Protein AF-A0A0D7CLE5-F1 (afdb_monomer)

pLDDT: mean 70.34, std 25.85, range [25.39, 96.56]

Organism: NCBI:txid1240678

InterPro domains:
  IPR001242 Condensation domain [PF00668] (48-134)
  IPR023213 Chloramphenicol acetyltransferase-like domain superfamily [G3DSA:3.30.559.10] (41-138)

Structure (mmCIF, N/CA/C/O backbone):
data_AF-A0A0D7CLE5-F1
#
_entry.id   AF-A0A0D7CLE5-F1
#
loop_
_atom_site.group_PDB
_atom_site.id
_atom_site.type_symbol
_atom_site.label_atom_id
_atom_site.label_alt_id
_atom_site.label_comp_id
_atom_site.label_asym_id
_atom_site.label_entity_id
_atom_site.label_seq_id
_atom_site.pdbx_PDB_ins_code
_atom_site.Cartn_x
_atom_site.Cartn_y
_atom_site.Cartn_z
_atom_site.occupancy
_atom_site.B_iso_or_equiv
_atom_site.auth_seq_id
_atom_site.auth_comp_id
_atom_site.auth_asym_id
_atom_site.auth_atom_id
_atom_site.pdbx_PDB_model_num
ATOM 1 N N . MET A 1 1 ? -15.941 -3.799 12.318 1.00 37.62 1 MET A N 1
ATOM 2 C CA . MET A 1 1 ? -15.536 -2.543 11.638 1.00 37.62 1 MET A CA 1
ATOM 3 C C . MET A 1 1 ? -14.718 -2.962 10.438 1.00 37.62 1 MET A C 1
ATOM 5 O O . MET A 1 1 ? -13.736 -3.659 10.641 1.00 37.62 1 MET A O 1
ATOM 9 N N . VAL A 1 2 ? -15.151 -2.635 9.222 1.00 31.66 2 VAL A N 1
ATOM 10 C CA . VAL A 1 2 ? -14.430 -3.040 8.009 1.00 31.66 2 VAL A CA 1
ATOM 11 C C . VAL A 1 2 ? -13.276 -2.063 7.803 1.00 31.66 2 VAL A C 1
ATOM 13 O O . VAL A 1 2 ? -13.507 -0.894 7.509 1.00 31.66 2 VAL A O 1
ATOM 16 N N . LEU A 1 3 ? -12.042 -2.517 8.014 1.00 31.67 3 LEU A N 1
ATOM 17 C CA . LEU A 1 3 ? -10.847 -1.783 7.602 1.00 31.67 3 LEU A CA 1
ATOM 18 C C . LEU A 1 3 ? -10.488 -2.251 6.193 1.00 31.67 3 LEU A C 1
ATOM 20 O O . LEU A 1 3 ? -9.951 -3.343 6.028 1.00 31.67 3 LEU A O 1
ATOM 24 N N . ALA A 1 4 ? -10.813 -1.438 5.191 1.00 25.77 4 ALA A N 1
ATOM 25 C CA . ALA A 1 4 ? -10.246 -1.577 3.858 1.00 25.77 4 ALA A CA 1
ATOM 26 C C . ALA A 1 4 ? -8.923 -0.802 3.842 1.00 25.77 4 ALA A C 1
ATOM 28 O O . ALA A 1 4 ? -8.914 0.425 3.941 1.00 25.77 4 ALA A O 1
ATOM 29 N N . ALA A 1 5 ? -7.800 -1.514 3.787 1.00 32.41 5 ALA A N 1
ATOM 30 C CA . ALA A 1 5 ? -6.510 -0.890 3.536 1.00 32.41 5 ALA A CA 1
ATOM 31 C C . A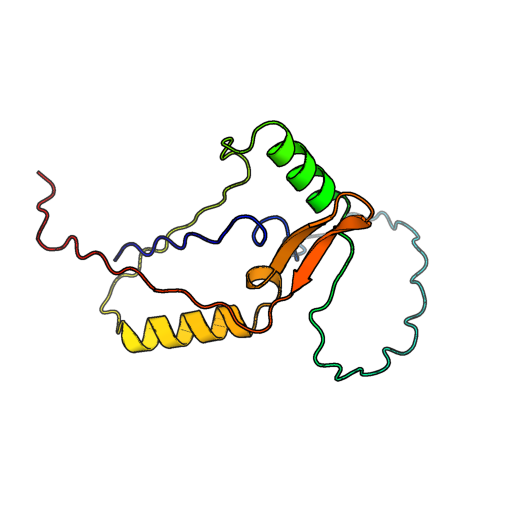LA A 1 5 ? -6.285 -0.860 2.021 1.00 32.41 5 ALA A C 1
ATOM 33 O O . ALA A 1 5 ? -5.922 -1.869 1.419 1.00 32.41 5 ALA A O 1
ATOM 34 N N . GLU A 1 6 ? -6.507 0.298 1.401 1.00 30.86 6 GLU A N 1
ATOM 35 C CA . GLU A 1 6 ? -6.024 0.558 0.045 1.00 30.86 6 GLU A CA 1
ATOM 36 C C . GLU A 1 6 ? -4.509 0.778 0.119 1.00 30.86 6 GLU A C 1
ATOM 38 O O . GLU A 1 6 ? -4.016 1.852 0.466 1.00 30.86 6 GLU A O 1
ATOM 43 N N . VAL A 1 7 ? -3.748 -0.283 -0.136 1.00 37.75 7 VAL A N 1
ATOM 44 C CA . VAL A 1 7 ? -2.291 -0.206 -0.241 1.00 37.75 7 VAL A CA 1
ATOM 45 C C . VAL A 1 7 ? -1.958 0.184 -1.678 1.00 37.75 7 VAL A C 1
ATOM 47 O O . VAL A 1 7 ? -2.236 -0.560 -2.615 1.00 37.75 7 VAL A O 1
ATOM 50 N N . ASN A 1 8 ? -1.395 1.380 -1.842 1.00 36.78 8 ASN A N 1
ATOM 51 C CA . ASN A 1 8 ? -1.148 1.979 -3.150 1.00 36.78 8 ASN A CA 1
ATOM 52 C C . ASN A 1 8 ? -0.113 1.187 -3.989 1.00 36.78 8 ASN A C 1
ATOM 54 O O . ASN A 1 8 ? 0.807 0.557 -3.457 1.00 36.78 8 ASN A O 1
ATOM 58 N N . GLU A 1 9 ? -0.283 1.255 -5.311 1.00 40.38 9 GLU A N 1
ATOM 59 C CA . GLU A 1 9 ? 0.068 0.291 -6.377 1.00 40.38 9 GLU A CA 1
ATOM 60 C C . GLU A 1 9 ? 1.535 -0.160 -6.561 1.00 40.38 9 GLU A C 1
ATOM 62 O O . GLU A 1 9 ? 1.803 -0.992 -7.425 1.00 40.38 9 GLU A O 1
ATOM 67 N N . ALA A 1 10 ? 2.500 0.276 -5.752 1.00 35.38 10 ALA A N 1
ATOM 68 C CA . ALA A 1 10 ? 3.898 -0.159 -5.892 1.00 35.38 10 ALA A CA 1
ATOM 69 C C . ALA A 1 10 ? 4.364 -1.152 -4.815 1.00 35.38 10 ALA A C 1
ATOM 71 O O . ALA A 1 10 ? 5.431 -1.738 -4.963 1.00 35.38 10 ALA A O 1
ATOM 72 N N . ALA A 1 11 ? 3.599 -1.363 -3.739 1.00 33.91 11 ALA A N 1
ATOM 73 C CA . ALA A 1 11 ? 4.089 -2.100 -2.571 1.00 33.91 11 ALA A CA 1
ATOM 74 C C . ALA A 1 11 ? 3.758 -3.603 -2.570 1.00 33.91 11 ALA A C 1
ATOM 76 O O . ALA A 1 11 ? 4.542 -4.406 -2.059 1.00 33.91 11 ALA A O 1
ATOM 77 N N . ILE A 1 12 ? 2.613 -4.020 -3.129 1.00 37.50 12 ILE A N 1
ATOM 78 C CA . ILE A 1 12 ? 2.151 -5.410 -2.948 1.00 37.50 12 ILE A CA 1
ATOM 79 C C . ILE A 1 12 ? 2.815 -6.394 -3.923 1.00 37.50 12 ILE A C 1
ATOM 81 O O . ILE A 1 12 ? 3.032 -7.551 -3.568 1.00 37.50 12 ILE A O 1
ATOM 85 N N . ALA A 1 13 ? 3.294 -5.948 -5.086 1.00 29.83 13 ALA A N 1
ATOM 86 C CA . ALA A 1 13 ? 4.074 -6.821 -5.970 1.00 29.83 13 ALA A CA 1
ATOM 87 C C . ALA A 1 13 ? 5.499 -7.139 -5.441 1.00 29.83 13 ALA A C 1
ATOM 89 O O . ALA A 1 13 ? 6.270 -7.811 -6.123 1.00 29.83 13 ALA A O 1
ATOM 90 N N . LEU A 1 14 ? 5.864 -6.671 -4.237 1.00 32.69 14 LEU A N 1
ATOM 91 C CA . LEU A 1 14 ? 7.241 -6.650 -3.721 1.00 32.69 14 LEU A CA 1
ATOM 92 C C . LEU A 1 14 ? 7.493 -7.301 -2.370 1.00 32.69 14 LEU A C 1
ATOM 94 O O . LEU A 1 14 ? 8.609 -7.216 -1.862 1.00 32.69 14 LEU A O 1
ATOM 98 N N . SER A 1 15 ? 6.523 -8.009 -1.803 1.00 27.56 15 SER A N 1
ATOM 99 C CA . SER A 1 15 ? 6.806 -8.861 -0.650 1.00 27.56 15 SER A CA 1
ATOM 100 C C . SER A 1 15 ? 6.155 -10.225 -0.802 1.00 27.56 15 SER A C 1
ATOM 102 O O . SER A 1 15 ? 5.194 -10.564 -0.123 1.00 27.56 15 SER A O 1
ATOM 104 N N . VAL A 1 16 ? 6.739 -11.050 -1.670 1.00 27.11 16 VAL A N 1
ATOM 105 C CA . VAL A 1 16 ? 6.770 -12.494 -1.420 1.00 27.11 16 VAL A CA 1
ATOM 106 C C . VAL A 1 16 ? 8.106 -12.790 -0.744 1.00 27.11 16 VAL A C 1
ATOM 108 O O . VAL A 1 16 ? 9.020 -13.351 -1.344 1.00 27.11 16 VAL A O 1
ATOM 111 N N . THR A 1 17 ? 8.249 -12.366 0.515 1.00 26.92 17 THR A N 1
ATOM 112 C CA . THR A 1 17 ? 9.266 -12.963 1.387 1.00 26.92 17 THR A CA 1
ATOM 113 C C . THR A 1 17 ? 8.581 -14.096 2.129 1.00 26.92 17 THR A C 1
ATOM 115 O O . THR A 1 17 ? 7.703 -13.876 2.958 1.00 26.92 17 THR A O 1
ATOM 118 N N . GLY A 1 18 ? 8.917 -15.317 1.722 1.00 27.75 18 GLY A N 1
ATOM 119 C CA . GLY A 1 18 ? 8.202 -16.524 2.093 1.00 27.75 18 GLY A CA 1
ATOM 120 C C . GLY A 1 18 ? 8.117 -16.786 3.594 1.00 27.75 18 GLY A C 1
ATOM 121 O O . GLY A 1 18 ? 9.113 -16.789 4.311 1.00 27.75 18 GLY A O 1
ATOM 122 N N . THR A 1 19 ? 6.928 -17.188 4.018 1.00 29.67 19 THR A N 1
ATOM 123 C CA . THR A 1 19 ? 6.770 -18.264 4.993 1.00 29.67 19 THR A CA 1
ATOM 124 C C . THR A 1 19 ? 6.445 -19.536 4.219 1.00 29.67 19 THR A C 1
ATOM 126 O O . THR A 1 19 ? 5.330 -20.046 4.234 1.00 29.67 19 THR A O 1
ATOM 129 N N . MET A 1 20 ? 7.447 -20.066 3.510 1.00 25.39 20 MET A N 1
ATOM 130 C CA . MET A 1 20 ? 7.426 -21.484 3.175 1.00 25.39 20 MET A CA 1
ATOM 131 C C . MET A 1 20 ? 7.653 -22.216 4.496 1.00 25.39 20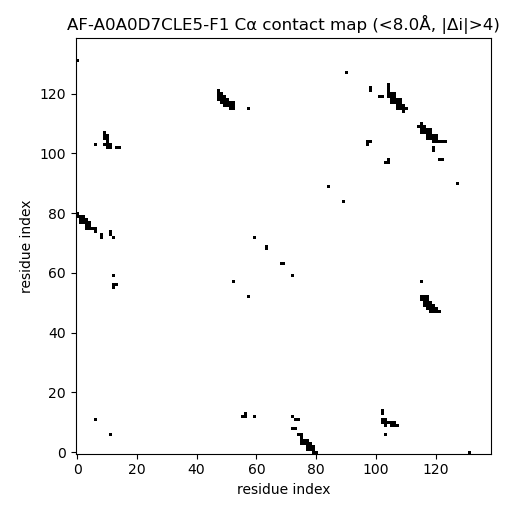 MET A C 1
ATOM 133 O O . MET A 1 20 ? 8.783 -22.379 4.953 1.00 25.39 20 MET A O 1
ATOM 137 N N . THR A 1 21 ? 6.563 -22.581 5.163 1.00 28.08 21 THR A N 1
ATOM 138 C CA . THR A 1 21 ? 6.571 -23.656 6.145 1.00 28.08 21 THR A CA 1
ATOM 139 C C . THR A 1 21 ? 7.117 -24.884 5.429 1.00 28.08 21 THR A C 1
ATOM 141 O O . THR A 1 21 ? 6.442 -25.501 4.610 1.00 28.08 21 THR A O 1
ATOM 144 N N . CYS A 1 22 ? 8.388 -25.191 5.680 1.00 25.58 22 CYS A N 1
ATOM 145 C CA . CYS A 1 22 ? 9.003 -26.438 5.265 1.00 25.58 22 CYS A CA 1
ATOM 146 C C . CYS A 1 22 ? 8.230 -27.585 5.923 1.00 25.58 22 CYS A C 1
ATOM 148 O O . CYS A 1 22 ? 8.419 -27.859 7.106 1.00 25.58 22 CYS A O 1
ATOM 150 N N . PHE A 1 23 ? 7.357 -28.228 5.154 1.00 26.09 23 PHE A N 1
ATOM 151 C CA . PHE A 1 23 ? 6.864 -29.567 5.431 1.00 26.09 23 PHE A CA 1
ATOM 152 C C . PHE A 1 23 ? 7.499 -30.490 4.380 1.00 26.09 23 PHE A C 1
ATOM 154 O O . PHE A 1 23 ? 7.177 -30.422 3.199 1.00 26.09 23 PHE A O 1
ATOM 161 N N . ASP A 1 24 ? 8.503 -31.230 4.849 1.00 26.58 24 ASP A N 1
ATOM 162 C CA . ASP A 1 24 ? 9.130 -32.448 4.323 1.00 26.58 24 ASP A CA 1
ATOM 163 C C . ASP A 1 24 ? 9.579 -32.554 2.847 1.00 26.58 24 ASP A C 1
ATOM 165 O O . ASP A 1 24 ? 8.841 -32.889 1.927 1.00 26.58 24 ASP A O 1
ATOM 169 N N . ALA A 1 25 ? 10.893 -32.359 2.685 1.00 27.23 25 ALA A N 1
ATOM 170 C CA . ALA A 1 25 ? 11.864 -33.319 2.143 1.00 27.23 25 ALA A CA 1
ATOM 171 C C . ALA A 1 25 ? 11.441 -34.293 1.019 1.00 27.23 25 ALA A C 1
ATOM 173 O O . ALA A 1 25 ? 10.925 -35.372 1.290 1.00 27.23 25 ALA A O 1
ATOM 174 N N . VAL A 1 26 ? 11.915 -34.024 -0.207 1.00 30.33 26 VAL A N 1
ATOM 175 C CA . VAL A 1 26 ? 12.512 -35.048 -1.089 1.00 30.33 26 VAL A CA 1
ATOM 176 C C . VAL A 1 26 ? 13.752 -34.449 -1.765 1.00 30.33 26 VAL A C 1
ATOM 178 O O . VAL A 1 26 ? 13.739 -33.331 -2.273 1.00 30.33 26 VAL A O 1
ATOM 181 N N . GLU A 1 27 ? 14.854 -35.189 -1.694 1.00 36.97 27 GLU A N 1
ATOM 182 C CA . GLU A 1 27 ? 16.210 -34.817 -2.089 1.00 36.97 27 GLU A CA 1
ATOM 183 C C . GLU A 1 27 ? 16.348 -34.439 -3.575 1.00 36.97 27 GLU A C 1
ATOM 185 O O . GLU A 1 27 ? 16.195 -35.285 -4.451 1.00 36.97 27 GLU A O 1
ATOM 190 N N . HIS A 1 28 ? 16.763 -33.200 -3.860 1.00 31.61 28 HIS A N 1
ATOM 191 C CA . HIS A 1 28 ? 17.583 -32.854 -5.031 1.00 31.61 28 HIS A CA 1
ATOM 192 C C . HIS A 1 28 ? 18.304 -31.529 -4.754 1.00 31.61 28 HIS A C 1
ATOM 194 O O . HIS A 1 28 ? 17.672 -30.483 -4.641 1.00 31.61 28 HIS A O 1
ATOM 200 N N . LYS A 1 29 ? 19.633 -31.561 -4.588 1.00 28.05 29 LYS A N 1
ATOM 201 C CA . LYS A 1 29 ? 20.450 -30.365 -4.326 1.00 28.05 29 LYS A CA 1
ATOM 202 C C . LYS A 1 29 ? 20.724 -29.602 -5.628 1.00 28.05 29 LYS A C 1
ATOM 204 O O . LYS A 1 29 ? 21.463 -30.133 -6.455 1.00 28.05 29 LYS A O 1
ATOM 209 N N . PRO A 1 30 ? 20.262 -28.352 -5.813 1.00 33.59 30 PRO A N 1
ATOM 210 C CA . PRO A 1 30 ? 20.809 -27.509 -6.857 1.00 33.59 30 PRO A CA 1
ATOM 211 C C . PRO A 1 30 ? 22.058 -26.802 -6.312 1.00 33.59 30 PRO A C 1
ATOM 213 O O . PRO A 1 30 ? 22.022 -26.063 -5.326 1.00 33.59 30 PRO A O 1
ATOM 216 N N . GLN A 1 31 ? 23.198 -27.090 -6.933 1.00 42.12 31 GLN A N 1
ATOM 217 C CA . GLN A 1 31 ? 24.501 -26.540 -6.582 1.00 42.12 31 GLN A CA 1
ATOM 218 C C . GLN A 1 31 ? 24.635 -25.108 -7.116 1.00 42.12 31 GLN A C 1
ATOM 220 O O . GLN A 1 31 ? 25.172 -24.888 -8.198 1.00 42.12 31 GLN A O 1
ATOM 225 N N . TYR A 1 32 ? 24.160 -24.127 -6.348 1.00 41.88 32 TYR A N 1
ATOM 226 C CA . TYR A 1 32 ? 24.474 -22.719 -6.590 1.00 41.88 32 TYR A CA 1
ATOM 227 C C . TYR A 1 32 ? 25.612 -22.273 -5.660 1.00 41.88 32 TYR A C 1
ATOM 229 O O . TYR A 1 32 ? 25.515 -22.470 -4.445 1.00 41.88 32 TYR A O 1
ATOM 237 N N . PRO A 1 33 ? 26.702 -21.678 -6.176 1.00 37.47 33 PRO A N 1
ATOM 238 C CA . PRO A 1 33 ? 27.748 -21.128 -5.326 1.00 37.47 33 PRO A CA 1
ATOM 239 C C . PRO A 1 33 ? 27.219 -19.899 -4.570 1.00 37.47 33 PRO A C 1
ATOM 241 O O . PRO A 1 33 ? 26.841 -18.899 -5.180 1.00 37.47 33 PRO A O 1
ATOM 244 N N . CYS A 1 34 ? 27.219 -19.959 -3.234 1.00 37.75 34 CYS A N 1
ATOM 245 C CA . CYS A 1 34 ? 27.003 -18.788 -2.382 1.00 37.75 34 CYS A CA 1
ATOM 246 C C . CYS A 1 34 ? 28.060 -17.724 -2.704 1.00 37.75 34 CYS A C 1
ATOM 248 O O . CYS A 1 34 ? 29.245 -17.897 -2.410 1.00 37.75 34 CYS A O 1
ATOM 250 N N . ARG A 1 35 ? 27.631 -16.610 -3.304 1.00 49.41 35 ARG A N 1
ATOM 251 C CA . ARG A 1 35 ? 28.472 -15.432 -3.524 1.00 49.41 35 ARG A CA 1
ATOM 252 C C . ARG A 1 35 ? 28.858 -14.857 -2.159 1.00 49.41 35 ARG A C 1
ATOM 254 O O . ARG A 1 35 ? 27.990 -14.552 -1.344 1.00 49.41 35 ARG A O 1
ATOM 261 N N . GLN A 1 36 ? 30.162 -14.762 -1.915 1.00 40.25 36 GLN A N 1
ATOM 262 C CA . GLN A 1 36 ? 30.746 -14.214 -0.692 1.00 40.25 36 GLN A CA 1
ATOM 263 C C . GLN A 1 36 ? 30.170 -12.818 -0.415 1.00 40.25 36 GLN A C 1
ATOM 265 O O . GLN A 1 36 ? 30.126 -11.960 -1.298 1.00 40.25 36 GLN A O 1
ATOM 270 N N . ARG A 1 37 ? 29.687 -12.640 0.817 1.00 41.72 37 ARG A N 1
ATOM 271 C CA . ARG A 1 37 ? 29.089 -11.418 1.351 1.00 41.72 37 ARG A CA 1
ATOM 272 C C . ARG A 1 37 ? 30.187 -10.357 1.451 1.00 41.72 37 ARG A C 1
ATOM 274 O O . ARG A 1 37 ? 30.964 -10.379 2.395 1.00 41.72 37 ARG A O 1
ATOM 281 N N . GLY A 1 38 ? 30.283 -9.491 0.442 1.00 41.31 38 GLY A N 1
ATOM 282 C CA . GLY A 1 38 ? 31.128 -8.300 0.510 1.00 41.31 38 GLY A CA 1
ATOM 283 C C . GLY A 1 38 ? 30.678 -7.409 1.665 1.00 41.31 38 GLY A C 1
ATOM 284 O O . GLY A 1 38 ? 29.480 -7.333 1.951 1.00 41.31 38 GLY A O 1
ATOM 285 N N . ASP A 1 39 ? 31.640 -6.789 2.342 1.00 40.72 39 ASP A N 1
ATOM 286 C CA . ASP A 1 39 ? 31.430 -5.905 3.484 1.00 40.72 39 ASP A CA 1
ATOM 287 C C . ASP A 1 39 ? 30.323 -4.882 3.194 1.00 40.72 39 ASP A C 1
ATOM 289 O O . ASP A 1 39 ? 30.472 -3.997 2.347 1.00 40.72 39 ASP A O 1
ATOM 293 N N . VAL A 1 40 ? 29.192 -4.999 3.896 1.00 46.72 40 VAL A N 1
ATOM 294 C CA . VAL A 1 40 ? 28.136 -3.985 3.849 1.00 46.72 40 VAL A CA 1
ATOM 295 C C . VAL A 1 40 ? 28.671 -2.774 4.599 1.00 46.72 40 VAL A C 1
ATOM 297 O O . VAL A 1 40 ? 28.603 -2.690 5.825 1.00 46.72 40 VAL A O 1
ATOM 300 N N . LYS A 1 41 ? 29.266 -1.844 3.851 1.00 43.97 41 LYS A N 1
ATOM 301 C CA . LYS A 1 41 ? 29.650 -0.536 4.364 1.00 43.97 41 LYS A CA 1
ATOM 302 C C . LYS A 1 41 ? 28.377 0.148 4.858 1.00 43.97 41 LYS A C 1
ATOM 304 O O . LYS A 1 41 ? 27.521 0.519 4.062 1.00 43.97 41 LYS A O 1
ATOM 309 N N . SER A 1 42 ? 28.254 0.274 6.178 1.00 47.81 42 SER A N 1
ATOM 310 C CA . SER A 1 42 ? 27.209 1.061 6.829 1.00 47.81 42 SER A CA 1
ATOM 311 C C . SER A 1 42 ? 27.242 2.482 6.262 1.00 47.81 42 SER A C 1
ATOM 313 O O . SER A 1 42 ? 28.185 3.236 6.509 1.00 47.81 42 SER A O 1
ATOM 315 N N . MET A 1 43 ? 26.253 2.819 5.436 1.00 44.28 43 MET A N 1
ATOM 316 C CA . MET A 1 43 ? 26.052 4.154 4.884 1.00 44.28 43 MET A CA 1
ATOM 317 C C . MET A 1 43 ? 24.763 4.706 5.471 1.00 44.28 43 MET A C 1
ATOM 319 O O . MET A 1 43 ? 23.673 4.514 4.942 1.00 44.28 43 MET A O 1
ATOM 323 N N . SER A 1 44 ? 24.913 5.413 6.590 1.00 47.66 44 SER A N 1
ATOM 324 C CA . SER A 1 44 ? 23.977 6.463 6.964 1.00 47.66 44 SER A CA 1
ATOM 325 C C . SER A 1 44 ? 24.103 7.581 5.926 1.00 47.66 44 SER A C 1
ATOM 327 O O . SER A 1 44 ? 24.914 8.494 6.080 1.00 47.66 44 SER A O 1
ATOM 329 N N . ASP A 1 45 ? 23.352 7.470 4.837 1.00 44.06 45 ASP A N 1
ATOM 330 C CA . ASP A 1 45 ? 23.239 8.522 3.838 1.00 44.06 45 ASP A CA 1
ATOM 331 C C . ASP A 1 45 ? 21.758 8.816 3.633 1.00 44.06 45 ASP A C 1
ATOM 333 O O . ASP A 1 45 ? 20.978 7.978 3.188 1.00 44.06 45 ASP A O 1
ATOM 337 N N . SER A 1 46 ? 21.360 10.009 4.053 1.00 49.16 46 SER A N 1
ATOM 338 C CA . SER A 1 46 ? 20.003 10.538 4.012 1.00 49.16 46 SER A CA 1
ATOM 339 C C . SER A 1 46 ? 19.617 10.962 2.592 1.00 49.16 46 SER A C 1
ATOM 341 O O . SER A 1 46 ? 19.202 12.100 2.379 1.00 49.16 46 SER A O 1
ATOM 343 N N . ARG A 1 47 ? 19.795 10.067 1.618 1.00 56.97 47 ARG A N 1
ATOM 344 C CA . ARG A 1 47 ? 19.293 10.227 0.254 1.00 56.97 47 ARG A CA 1
ATOM 345 C C . ARG A 1 47 ? 18.216 9.188 0.016 1.00 56.97 47 ARG A C 1
ATOM 347 O O . ARG A 1 47 ? 18.350 8.039 0.437 1.00 56.97 47 ARG A O 1
ATOM 354 N N . GLU A 1 48 ? 17.148 9.614 -0.637 1.00 65.94 48 GLU A N 1
ATOM 355 C CA . GLU A 1 48 ? 16.172 8.707 -1.223 1.00 65.94 48 GLU A CA 1
ATOM 356 C C . GLU A 1 48 ? 16.933 7.671 -2.060 1.00 65.94 48 GLU A C 1
ATOM 358 O O . GLU A 1 48 ? 17.816 8.008 -2.853 1.00 65.94 48 GLU A O 1
ATOM 363 N N . GLN A 1 49 ? 16.709 6.391 -1.769 1.00 74.50 49 GLN A N 1
ATOM 364 C CA . GLN A 1 49 ? 17.463 5.316 -2.402 1.00 74.50 49 GLN A CA 1
ATOM 365 C C . GLN A 1 49 ? 16.795 4.980 -3.729 1.00 74.50 49 GLN A C 1
ATOM 367 O O . GLN A 1 49 ? 15.722 4.384 -3.732 1.00 74.50 49 GLN A O 1
ATOM 372 N N . HIS A 1 50 ? 17.436 5.350 -4.839 1.00 86.31 50 HIS A N 1
ATOM 373 C CA . HIS A 1 50 ? 17.028 4.929 -6.177 1.00 86.31 50 HIS A CA 1
ATOM 374 C C . HIS A 1 50 ? 17.618 3.549 -6.458 1.00 86.31 50 HIS A C 1
ATOM 376 O O . HIS A 1 50 ? 18.831 3.387 -6.605 1.00 86.31 50 HIS A O 1
ATOM 382 N N . LEU A 1 51 ? 16.756 2.543 -6.520 1.00 89.81 51 LEU A N 1
ATOM 383 C CA . LEU A 1 51 ? 17.126 1.156 -6.767 1.00 89.81 51 LEU A CA 1
ATOM 384 C C . LEU A 1 51 ? 16.536 0.699 -8.110 1.00 89.81 51 LEU A C 1
ATOM 386 O O . LEU A 1 51 ? 15.472 1.173 -8.516 1.00 89.81 51 LEU A O 1
ATOM 390 N N . PRO A 1 52 ? 17.190 -0.227 -8.829 1.00 91.19 52 PRO A N 1
ATOM 391 C CA . PRO A 1 52 ? 16.578 -0.835 -10.006 1.00 91.19 52 PRO A CA 1
ATOM 392 C C . PRO A 1 52 ? 15.342 -1.651 -9.602 1.00 91.19 52 PRO A C 1
ATOM 394 O O . PRO A 1 52 ? 15.310 -2.239 -8.517 1.00 91.19 52 PRO A O 1
ATOM 397 N N . LEU A 1 53 ? 14.339 -1.730 -10.480 1.00 89.38 53 LEU A N 1
ATOM 398 C CA . LEU A 1 53 ? 13.247 -2.694 -10.327 1.00 89.38 53 LEU A CA 1
ATOM 399 C C . LEU A 1 53 ? 13.796 -4.119 -10.483 1.00 89.38 53 LEU A C 1
ATOM 401 O O . LEU A 1 53 ? 14.678 -4.393 -11.297 1.00 89.38 53 LEU A O 1
ATOM 405 N N . THR A 1 54 ? 13.240 -5.059 -9.726 1.00 89.81 54 THR A N 1
ATOM 406 C CA . THR A 1 54 ? 13.403 -6.490 -9.994 1.00 89.81 54 THR A CA 1
ATOM 407 C C . THR A 1 54 ? 12.749 -6.862 -11.329 1.00 89.81 54 THR A C 1
ATOM 409 O O . THR A 1 54 ? 11.892 -6.145 -11.855 1.00 89.81 54 THR A O 1
ATOM 412 N N . THR A 1 55 ? 13.105 -8.024 -11.879 1.00 90.19 55 THR A N 1
ATOM 413 C CA . THR A 1 55 ? 12.498 -8.529 -13.121 1.00 90.19 55 THR A CA 1
ATOM 414 C C . THR A 1 55 ? 10.976 -8.660 -13.007 1.00 90.19 55 THR A C 1
ATOM 416 O O . THR A 1 55 ? 10.262 -8.288 -13.934 1.00 90.19 55 THR A O 1
ATOM 419 N N . ALA A 1 56 ? 10.471 -9.122 -11.858 1.00 89.12 56 ALA A N 1
ATOM 420 C CA . ALA A 1 56 ? 9.035 -9.240 -11.614 1.00 89.12 56 ALA A CA 1
ATOM 421 C C . ALA A 1 56 ? 8.348 -7.864 -11.562 1.00 89.12 56 ALA A C 1
ATOM 423 O O . ALA A 1 56 ? 7.351 -7.658 -12.251 1.00 89.12 56 ALA A O 1
ATOM 424 N N . GLN A 1 57 ? 8.921 -6.900 -10.828 1.00 92.12 57 GLN A N 1
ATOM 425 C CA . GLN A 1 57 ? 8.416 -5.521 -10.796 1.00 92.12 57 GLN A CA 1
ATOM 426 C C . GLN A 1 57 ? 8.382 -4.881 -12.181 1.00 92.12 57 GLN A C 1
ATOM 428 O O . GLN A 1 57 ? 7.417 -4.206 -12.515 1.00 92.12 57 GLN A O 1
ATOM 433 N N . THR A 1 58 ? 9.424 -5.098 -12.988 1.00 90.44 58 THR A N 1
ATOM 434 C CA . THR A 1 58 ? 9.516 -4.543 -14.345 1.00 90.44 58 THR A CA 1
ATOM 435 C C . THR A 1 58 ? 8.388 -5.072 -15.231 1.00 90.44 58 THR A C 1
ATOM 437 O O . THR A 1 58 ? 7.792 -4.305 -15.982 1.00 90.44 58 THR A O 1
ATOM 440 N N . GLY A 1 59 ? 8.054 -6.363 -15.113 1.00 91.00 59 GLY A N 1
ATOM 441 C CA . GLY A 1 59 ? 6.930 -6.961 -15.836 1.00 91.00 59 GLY A CA 1
ATOM 442 C C . GLY A 1 59 ? 5.583 -6.346 -15.450 1.00 91.00 59 GLY A C 1
ATOM 443 O O . GLY A 1 59 ? 4.804 -5.989 -16.330 1.00 91.00 59 GLY A O 1
ATOM 444 N N . VAL A 1 60 ? 5.335 -6.169 -14.147 1.00 91.00 60 VAL A N 1
ATOM 445 C CA . VAL A 1 60 ? 4.115 -5.512 -13.644 1.00 91.00 60 VAL A CA 1
ATOM 446 C C . VAL A 1 60 ? 4.043 -4.056 -14.110 1.00 91.00 60 VAL A C 1
ATOM 448 O O . VAL A 1 60 ? 3.018 -3.645 -14.647 1.00 91.00 60 VAL A O 1
ATOM 451 N N . TRP A 1 61 ?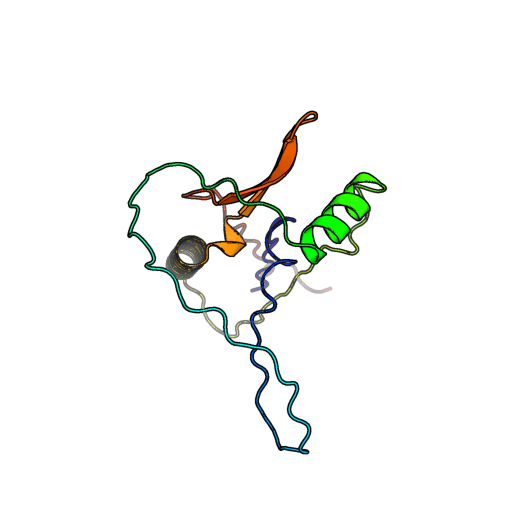 5.136 -3.299 -13.965 1.00 90.12 61 TRP A N 1
ATOM 452 C CA . TRP A 1 61 ? 5.216 -1.903 -14.396 1.00 90.12 61 TRP A CA 1
ATOM 453 C C . TRP A 1 61 ? 4.919 -1.765 -15.890 1.00 90.12 61 TRP A C 1
ATOM 455 O O . TRP A 1 61 ? 4.035 -1.007 -16.270 1.00 90.12 61 TRP A O 1
ATOM 465 N N . PHE A 1 62 ? 5.576 -2.560 -16.739 1.00 89.44 62 PHE A N 1
ATOM 466 C CA . PHE A 1 62 ? 5.328 -2.522 -18.178 1.00 89.44 62 PHE A CA 1
ATOM 467 C C . PHE A 1 62 ? 3.883 -2.896 -18.526 1.00 89.44 62 PHE A C 1
ATOM 469 O O . PHE A 1 62 ? 3.279 -2.252 -19.378 1.00 89.44 62 PHE A O 1
ATOM 476 N N . SER A 1 63 ? 3.299 -3.892 -17.849 1.00 90.81 63 SER A N 1
ATOM 477 C CA . SER A 1 63 ? 1.898 -4.257 -18.072 1.00 90.81 63 SER A CA 1
ATOM 478 C C . SER A 1 63 ? 0.933 -3.124 -17.713 1.00 90.81 63 SER A C 1
ATOM 480 O O . SER A 1 63 ? -0.026 -2.920 -18.451 1.00 90.81 63 SER A O 1
ATOM 482 N N . GLN A 1 64 ? 1.174 -2.384 -16.625 1.00 88.81 64 GLN A N 1
ATOM 483 C CA . GLN A 1 64 ? 0.348 -1.223 -16.270 1.00 88.81 64 GLN A CA 1
ATOM 484 C C . GLN A 1 64 ? 0.541 -0.041 -17.229 1.00 88.81 64 GLN A C 1
ATOM 486 O O . GLN A 1 64 ? -0.413 0.679 -17.494 1.00 88.81 64 GLN A O 1
ATOM 491 N N . GLN A 1 65 ? 1.724 0.135 -17.830 1.00 89.19 65 GLN A N 1
ATOM 492 C CA . GLN A 1 65 ? 1.921 1.168 -18.859 1.00 89.19 65 GLN A CA 1
ATOM 493 C C . GLN A 1 65 ? 1.085 0.918 -20.129 1.00 89.19 65 GLN A C 1
ATOM 495 O O . GLN A 1 65 ? 0.789 1.863 -20.857 1.00 89.19 65 GLN A O 1
ATOM 500 N N . LEU A 1 66 ? 0.718 -0.337 -20.417 1.00 91.75 66 LEU A N 1
ATOM 501 C CA . LEU A 1 66 ? -0.122 -0.689 -21.571 1.00 91.75 66 LEU A CA 1
ATOM 502 C C . LEU A 1 66 ? -1.613 -0.440 -21.313 1.00 91.75 66 LEU A C 1
ATOM 504 O O . LEU A 1 66 ? -2.341 -0.106 -22.246 1.00 91.75 66 LEU A O 1
ATOM 508 N N . ASP A 1 67 ? -2.058 -0.627 -20.071 1.00 90.81 67 ASP A N 1
ATOM 509 C CA . ASP A 1 67 ? -3.442 -0.430 -19.640 1.00 90.81 67 ASP A CA 1
ATOM 510 C C . ASP A 1 67 ? -3.471 0.004 -18.166 1.00 90.81 67 ASP A C 1
ATOM 512 O O . ASP A 1 67 ? -3.529 -0.822 -17.252 1.00 90.81 67 ASP A O 1
ATOM 516 N N . ALA A 1 68 ? -3.386 1.318 -17.949 1.00 86.56 68 ALA A N 1
ATOM 517 C CA . ALA A 1 68 ? -3.236 1.913 -16.620 1.00 86.56 68 ALA A CA 1
ATOM 518 C C . ALA A 1 68 ? -4.483 1.756 -15.734 1.00 86.56 68 ALA A C 1
ATOM 520 O O . ALA A 1 68 ? -4.386 1.801 -14.510 1.00 86.56 68 ALA A O 1
ATOM 521 N N . GLU A 1 69 ? -5.655 1.543 -16.334 1.00 89.62 69 GLU A N 1
ATOM 522 C CA . GLU A 1 69 ? -6.910 1.383 -15.594 1.00 89.62 69 GLU A CA 1
ATOM 523 C C . GLU A 1 69 ? -7.166 -0.075 -15.187 1.00 89.62 69 GLU A C 1
ATOM 525 O O . GLU A 1 69 ? -8.109 -0.356 -14.443 1.00 89.62 69 GLU A O 1
ATOM 530 N N . ASN A 1 70 ? -6.339 -1.019 -15.651 1.00 85.56 70 ASN A N 1
ATOM 531 C CA . ASN A 1 70 ? -6.519 -2.434 -15.369 1.00 85.56 70 ASN A CA 1
ATOM 532 C C . ASN A 1 70 ? -6.190 -2.767 -13.901 1.00 85.56 70 ASN A C 1
ATOM 534 O O . ASN A 1 70 ? -5.028 -2.709 -13.490 1.00 85.56 70 ASN A O 1
ATOM 538 N N . PRO A 1 71 ? -7.172 -3.222 -13.103 1.00 86.94 71 PRO A N 1
ATOM 539 C CA . PRO A 1 71 ? -6.970 -3.461 -11.682 1.00 86.94 71 PRO A CA 1
ATOM 540 C C . PRO A 1 71 ? -6.312 -4.814 -11.374 1.00 86.94 71 PRO A C 1
ATOM 542 O O . PRO A 1 71 ? -6.210 -5.161 -10.203 1.00 86.94 71 PRO A O 1
ATOM 545 N N . ILE A 1 72 ? -5.886 -5.608 -12.366 1.00 89.25 72 ILE A N 1
ATOM 546 C CA . ILE A 1 72 ? -5.418 -6.996 -12.165 1.00 89.25 72 ILE A CA 1
ATOM 547 C C . ILE A 1 72 ? -4.254 -7.134 -11.166 1.00 89.25 72 ILE A C 1
ATOM 549 O O . ILE A 1 72 ? -4.081 -8.195 -10.569 1.00 89.25 72 ILE A O 1
ATOM 553 N N . TYR A 1 73 ? -3.475 -6.068 -10.956 1.00 86.00 73 TYR A N 1
ATOM 554 C CA . TYR A 1 73 ? -2.367 -6.030 -9.994 1.00 86.00 73 TYR A CA 1
ATOM 555 C C . TYR A 1 73 ? -2.709 -5.331 -8.668 1.00 86.00 73 TYR A C 1
ATOM 557 O O . TYR A 1 73 ? -1.834 -5.187 -7.813 1.00 86.00 73 TYR A O 1
ATOM 565 N N . ARG A 1 74 ? -3.965 -4.915 -8.465 1.00 86.25 74 ARG A N 1
ATOM 566 C CA . ARG A 1 74 ? -4.455 -4.399 -7.183 1.00 86.25 74 ARG A CA 1
ATOM 567 C C . ARG A 1 74 ? -4.848 -5.573 -6.297 1.00 86.25 74 ARG A C 1
ATOM 569 O O . ARG A 1 74 ? -5.722 -6.362 -6.641 1.00 86.25 74 ARG A O 1
ATOM 576 N N . VAL A 1 75 ? -4.205 -5.675 -5.142 1.00 85.88 75 VAL A N 1
ATOM 577 C CA . VAL A 1 75 ? -4.514 -6.681 -4.122 1.00 85.88 75 VAL A CA 1
ATOM 578 C C . VAL A 1 75 ? -5.065 -5.954 -2.903 1.00 85.88 75 VAL A C 1
ATOM 580 O O . VAL A 1 75 ? -4.524 -4.932 -2.484 1.00 85.88 75 VAL A O 1
ATOM 583 N N . THR A 1 76 ? -6.161 -6.453 -2.341 1.00 85.44 76 THR A N 1
ATOM 584 C CA . THR A 1 76 ? -6.840 -5.833 -1.200 1.00 85.44 76 THR A CA 1
ATOM 585 C C . THR A 1 76 ? -7.332 -6.916 -0.262 1.00 85.44 76 THR A C 1
ATOM 587 O O . THR A 1 76 ? -7.824 -7.948 -0.705 1.00 85.44 76 THR A O 1
ATOM 590 N N . GLU A 1 77 ? -7.211 -6.656 1.033 1.00 87.00 77 GLU A N 1
ATOM 591 C CA . GLU A 1 77 ? -7.648 -7.549 2.099 1.00 87.00 77 GLU A CA 1
ATOM 592 C C . GLU A 1 77 ? -8.457 -6.753 3.124 1.00 87.00 77 GLU A C 1
ATOM 594 O O . GLU A 1 77 ? -8.265 -5.541 3.282 1.00 87.00 77 GLU A O 1
ATOM 599 N N . TYR A 1 78 ? -9.348 -7.437 3.839 1.00 89.19 78 TYR A N 1
ATOM 600 C CA . TYR A 1 78 ? -10.071 -6.870 4.973 1.00 89.19 78 TYR A CA 1
ATOM 601 C C . TYR A 1 78 ? -9.969 -7.797 6.182 1.00 89.19 78 TYR A C 1
ATOM 603 O O . TYR A 1 78 ? -9.914 -9.018 6.053 1.00 89.19 78 TYR A O 1
ATOM 611 N N . LEU A 1 79 ? -9.968 -7.204 7.375 1.00 90.00 79 LEU A N 1
ATOM 612 C CA . LEU A 1 79 ? -9.979 -7.942 8.633 1.00 90.00 79 LEU A CA 1
ATOM 613 C C . LEU A 1 79 ? -11.271 -7.649 9.389 1.00 90.00 79 LEU A C 1
ATOM 615 O O . LEU A 1 79 ? -11.590 -6.486 9.648 1.00 90.00 79 LEU A O 1
ATOM 619 N N . ASP A 1 80 ? -11.985 -8.706 9.774 1.00 92.50 80 ASP A N 1
ATOM 620 C CA . ASP A 1 80 ? -13.089 -8.588 10.720 1.00 92.50 80 ASP A CA 1
ATOM 621 C C . ASP A 1 80 ? -12.563 -8.716 12.152 1.00 92.50 80 ASP A C 1
ATOM 623 O O . ASP A 1 80 ? -11.953 -9.715 12.536 1.00 92.50 80 ASP A O 1
ATOM 627 N N . ILE A 1 81 ? -12.770 -7.662 12.936 1.00 93.00 81 ILE A N 1
ATOM 628 C CA . ILE A 1 81 ? -12.347 -7.581 14.330 1.00 93.00 81 ILE A CA 1
ATOM 629 C C . ILE A 1 81 ? -13.607 -7.521 15.185 1.00 93.00 81 ILE A C 1
ATOM 631 O O . ILE A 1 81 ? -14.342 -6.527 15.181 1.00 93.00 81 ILE A O 1
ATOM 635 N N . HIS A 1 82 ? -13.827 -8.579 15.960 1.00 93.00 82 HIS A N 1
ATOM 636 C CA . HIS A 1 82 ? -14.914 -8.645 16.924 1.00 93.00 82 HIS A CA 1
ATOM 637 C C . HIS 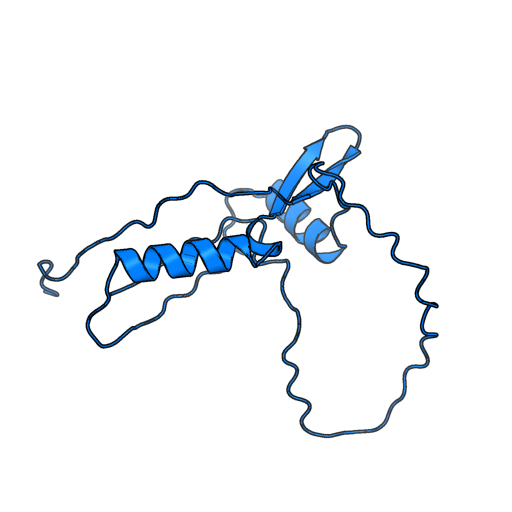A 1 82 ? -14.483 -8.020 18.250 1.00 93.00 82 HIS A C 1
ATOM 639 O O . HIS A 1 82 ? -13.661 -8.574 18.979 1.00 93.00 82 HIS A O 1
ATOM 645 N N . GLY A 1 83 ? -15.055 -6.864 18.573 1.00 92.81 83 GLY A N 1
ATOM 646 C CA . GLY A 1 83 ? -14.798 -6.169 19.829 1.00 92.81 83 GLY A CA 1
ATOM 647 C C . GLY A 1 83 ? -14.775 -4.656 19.667 1.00 92.81 83 GLY A C 1
ATOM 648 O O . GLY A 1 83 ? -15.084 -4.113 18.606 1.00 92.81 83 GLY A O 1
ATOM 649 N N . GLN A 1 84 ? -14.419 -3.971 20.750 1.00 92.19 84 GLN A N 1
ATOM 650 C C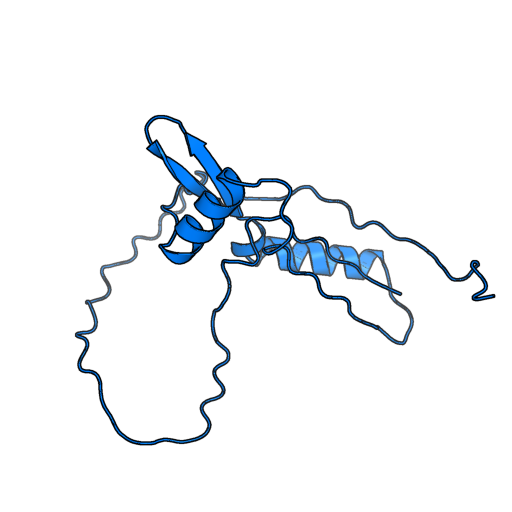A . GLN A 1 84 ? -14.184 -2.533 20.717 1.00 92.19 84 GLN A CA 1
ATOM 651 C C . GLN A 1 84 ? -12.795 -2.253 20.142 1.00 92.19 84 GLN A C 1
ATOM 653 O O . GLN A 1 84 ? -11.827 -2.924 20.491 1.00 92.19 84 GLN A O 1
ATOM 658 N N . ILE A 1 85 ? -12.708 -1.246 19.276 1.00 93.75 85 ILE A N 1
ATO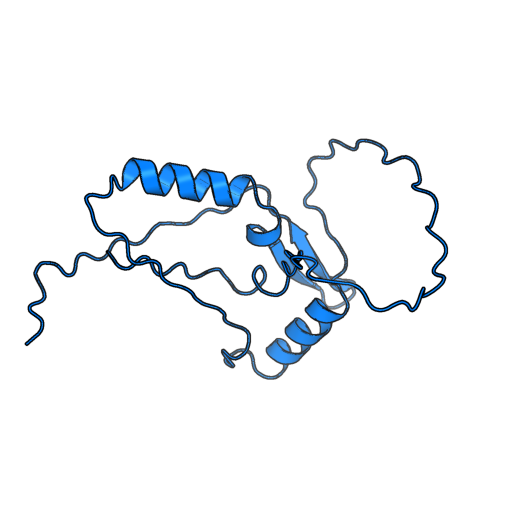M 659 C CA . ILE A 1 85 ? -11.452 -0.780 18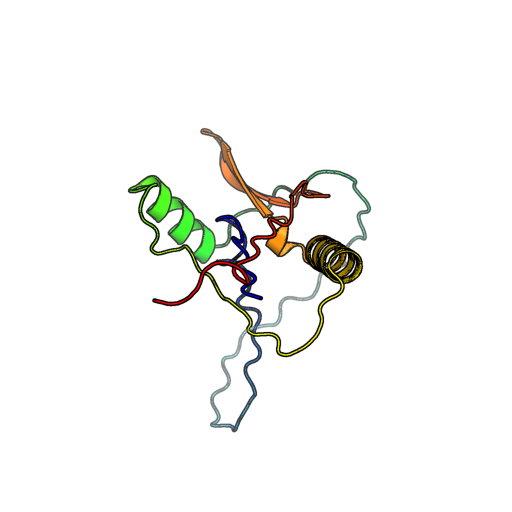.692 1.00 93.75 85 ILE A CA 1
ATOM 660 C C . ILE A 1 85 ? -11.230 0.656 19.148 1.00 93.75 85 ILE A C 1
ATOM 662 O O . ILE A 1 85 ? -12.088 1.516 18.946 1.00 93.75 85 ILE A O 1
ATOM 666 N N . ASP A 1 86 ? -10.072 0.907 19.747 1.00 95.62 86 ASP A N 1
ATOM 667 C CA . ASP A 1 86 ? -9.582 2.254 20.018 1.00 95.62 86 ASP A CA 1
ATOM 668 C C . ASP A 1 86 ? -8.913 2.792 18.741 1.00 95.62 86 ASP A C 1
ATOM 670 O O . ASP A 1 86 ? -7.838 2.336 18.341 1.00 95.62 86 ASP A O 1
ATOM 674 N N . LEU A 1 87 ? -9.599 3.711 18.055 1.00 94.69 87 LEU A N 1
ATOM 675 C CA . LEU A 1 87 ? -9.163 4.258 16.767 1.00 94.69 87 LEU A CA 1
ATOM 676 C C . LEU A 1 87 ? -7.819 5.009 16.851 1.00 94.69 87 LEU A C 1
ATOM 678 O O . LEU A 1 87 ? -6.951 4.709 16.029 1.00 94.69 87 LEU A O 1
ATOM 682 N N . PRO A 1 88 ? -7.586 5.918 17.821 1.00 95.69 88 PRO A N 1
ATOM 683 C CA . PRO A 1 88 ? -6.270 6.531 18.022 1.00 95.69 88 PRO A CA 1
ATOM 684 C C . PRO A 1 88 ? -5.125 5.523 18.187 1.00 95.69 88 PRO A C 1
ATOM 686 O O . PRO A 1 88 ? -4.038 5.704 17.622 1.00 95.69 88 PRO A O 1
ATOM 689 N N . VAL A 1 89 ? -5.355 4.447 18.946 1.00 96.56 89 VAL A N 1
ATOM 690 C CA . VAL A 1 89 ? -4.347 3.395 19.146 1.00 96.56 89 VAL A CA 1
ATOM 691 C C . VAL A 1 89 ? -4.102 2.619 17.852 1.00 96.56 89 VAL A C 1
ATOM 693 O O . VAL A 1 89 ? -2.945 2.401 17.486 1.00 96.56 89 VAL A O 1
ATOM 696 N N . LEU A 1 90 ? -5.163 2.248 17.129 1.00 95.38 90 LEU A N 1
ATOM 697 C CA . LEU A 1 90 ? -5.054 1.567 15.838 1.00 95.38 90 LEU A CA 1
ATOM 698 C C . LEU A 1 90 ? -4.291 2.414 14.813 1.00 95.38 90 LEU A C 1
ATOM 700 O O . LEU A 1 90 ? -3.393 1.905 14.145 1.00 95.38 90 LEU A O 1
ATOM 704 N N . GLU A 1 91 ? -4.613 3.701 14.700 1.00 95.50 91 GLU A N 1
ATOM 705 C CA . GLU A 1 91 ? -3.932 4.603 13.773 1.00 95.50 91 GLU A CA 1
ATOM 706 C C . GLU A 1 91 ? -2.437 4.705 14.103 1.00 95.50 91 GLU A C 1
ATOM 708 O O . GLU A 1 91 ? -1.592 4.604 13.212 1.00 95.50 91 GLU A O 1
ATOM 713 N N . THR A 1 92 ? -2.094 4.819 15.388 1.00 96.25 92 THR A N 1
ATOM 714 C CA . THR A 1 92 ? -0.696 4.841 15.845 1.00 96.25 92 THR A CA 1
ATOM 715 C C . THR A 1 92 ? 0.034 3.545 15.482 1.00 96.25 92 THR A C 1
ATOM 717 O O . THR A 1 92 ? 1.159 3.586 14.974 1.00 96.25 92 THR A O 1
ATOM 720 N N . ALA A 1 93 ? -0.605 2.392 15.697 1.00 96.00 93 ALA A N 1
ATOM 721 C CA . ALA A 1 93 ? -0.051 1.089 15.341 1.00 96.00 93 ALA A CA 1
ATOM 722 C C . ALA A 1 93 ? 0.171 0.950 13.825 1.00 96.00 93 ALA A C 1
ATOM 724 O O . ALA A 1 93 ? 1.247 0.524 13.404 1.00 96.00 93 ALA A O 1
ATOM 725 N N . LEU A 1 94 ? -0.792 1.370 13.000 1.00 94.56 94 LEU A N 1
ATOM 726 C CA . LEU A 1 94 ? -0.670 1.344 11.539 1.00 94.56 94 LEU A CA 1
ATOM 727 C C . LEU A 1 94 ? 0.446 2.270 11.042 1.00 94.56 94 LEU A C 1
ATOM 729 O O . LEU A 1 94 ? 1.261 1.860 10.215 1.00 94.56 94 LEU A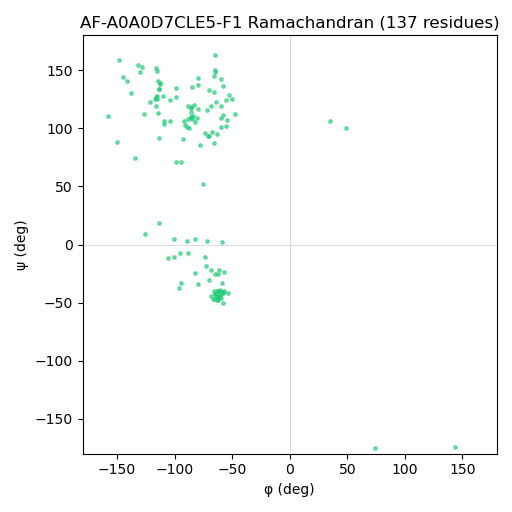 O 1
ATOM 733 N N . ARG A 1 95 ? 0.543 3.498 11.572 1.00 94.50 95 ARG A N 1
ATOM 734 C CA . ARG A 1 95 ? 1.627 4.437 11.223 1.00 94.50 95 ARG A CA 1
ATOM 735 C C . ARG A 1 95 ? 2.999 3.845 11.524 1.00 94.50 95 ARG A C 1
ATOM 737 O O . ARG A 1 95 ? 3.911 3.968 10.708 1.00 94.50 95 ARG A O 1
ATOM 744 N N . ARG A 1 96 ? 3.132 3.161 12.661 1.00 95.00 96 ARG A N 1
ATOM 745 C CA . ARG A 1 96 ? 4.360 2.459 13.032 1.00 95.00 96 ARG A CA 1
ATOM 746 C C . ARG A 1 96 ? 4.671 1.300 12.082 1.00 95.00 96 ARG A C 1
ATOM 748 O O . ARG A 1 96 ? 5.795 1.225 11.598 1.00 95.00 96 ARG A O 1
ATOM 755 N N . ALA A 1 97 ? 3.689 0.457 11.767 1.00 93.75 97 ALA A N 1
ATOM 756 C CA . ALA A 1 97 ? 3.868 -0.666 10.845 1.00 93.75 97 ALA A CA 1
ATOM 757 C C . ALA A 1 97 ? 4.324 -0.206 9.445 1.00 93.75 97 ALA A C 1
ATOM 759 O O . ALA A 1 97 ? 5.243 -0.791 8.869 1.00 93.75 97 ALA A O 1
ATOM 760 N N . VAL A 1 98 ? 3.745 0.885 8.926 1.00 91.38 98 VAL A N 1
ATOM 761 C CA . VAL A 1 98 ? 4.164 1.508 7.655 1.00 91.38 98 VAL A CA 1
ATOM 762 C C . VAL A 1 98 ? 5.588 2.067 7.747 1.00 91.38 98 VAL A C 1
ATOM 764 O O . VAL A 1 98 ? 6.381 1.895 6.823 1.00 91.38 98 VAL A O 1
ATOM 767 N N . ALA A 1 99 ? 5.951 2.720 8.854 1.00 90.44 99 ALA A N 1
ATOM 768 C CA . ALA A 1 99 ? 7.298 3.261 9.035 1.00 90.44 99 ALA A CA 1
ATOM 769 C C . ALA A 1 99 ? 8.369 2.154 9.087 1.00 90.44 99 ALA A C 1
ATOM 771 O O . ALA A 1 99 ? 9.412 2.272 8.438 1.00 90.44 99 ALA A O 1
ATOM 772 N N . GLU A 1 100 ? 8.093 1.063 9.805 1.00 92.06 100 GLU A N 1
ATOM 773 C CA . GLU A 1 100 ? 9.000 -0.081 9.975 1.00 92.06 100 GLU A CA 1
ATOM 774 C C . GLU A 1 100 ? 9.132 -0.945 8.702 1.00 92.06 100 GLU A C 1
ATOM 776 O O . GLU A 1 100 ? 10.120 -1.662 8.558 1.00 92.06 100 GLU A O 1
ATOM 781 N N . THR A 1 101 ? 8.198 -0.837 7.747 1.00 90.81 101 THR A N 1
ATOM 782 C CA . THR A 1 101 ? 8.171 -1.666 6.528 1.00 90.81 101 THR A CA 1
ATOM 783 C C . THR A 1 101 ? 8.529 -0.859 5.277 1.00 90.81 101 THR A C 1
ATOM 785 O O . THR A 1 101 ? 7.712 -0.103 4.758 1.00 90.81 101 THR A O 1
ATOM 788 N N . GLU A 1 102 ? 9.735 -1.052 4.736 1.00 89.19 102 GLU A N 1
ATOM 789 C CA . GLU A 1 102 ? 10.211 -0.317 3.548 1.00 89.19 102 GLU A CA 1
ATOM 790 C C . GLU A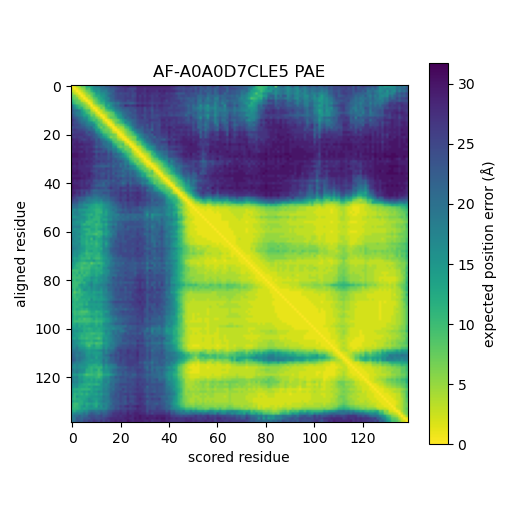 1 102 ? 9.355 -0.546 2.300 1.00 89.19 102 GLU A C 1
ATOM 792 O O . GLU A 1 102 ? 9.080 0.410 1.582 1.00 89.19 102 GLU A O 1
ATOM 797 N N . ALA A 1 103 ? 8.877 -1.776 2.074 1.00 87.19 103 ALA A N 1
ATOM 798 C CA . ALA A 1 103 ? 8.059 -2.115 0.907 1.00 87.19 103 ALA A CA 1
ATOM 799 C C . ALA A 1 103 ? 6.771 -1.277 0.818 1.00 87.19 103 ALA A C 1
ATOM 801 O O . ALA A 1 103 ? 6.360 -0.905 -0.275 1.00 87.19 103 ALA A O 1
ATOM 802 N N . LEU A 1 104 ? 6.175 -0.906 1.961 1.00 89.75 104 LEU A N 1
ATOM 803 C CA . LEU A 1 104 ? 4.987 -0.042 2.014 1.00 89.75 104 LEU A CA 1
ATOM 804 C C . LEU A 1 104 ? 5.296 1.425 1.695 1.00 89.75 104 LEU A C 1
ATOM 806 O O . LEU A 1 104 ? 4.376 2.217 1.521 1.00 89.75 104 LEU A O 1
ATOM 810 N N . ARG A 1 105 ? 6.578 1.792 1.626 1.00 90.12 105 ARG A N 1
ATOM 811 C CA . ARG A 1 105 ? 7.078 3.140 1.337 1.00 90.12 105 ARG A CA 1
ATOM 812 C C . ARG A 1 105 ? 7.826 3.213 0.003 1.00 90.12 105 ARG A C 1
ATOM 814 O O . ARG A 1 105 ? 8.582 4.155 -0.219 1.00 90.12 105 ARG A O 1
ATOM 821 N N . VAL A 1 106 ? 7.628 2.239 -0.883 1.00 90.19 106 VAL A N 1
ATOM 822 C CA . VAL A 1 106 ? 8.194 2.259 -2.235 1.00 90.19 106 VAL A CA 1
ATOM 823 C C . VAL A 1 106 ? 7.295 3.056 -3.179 1.00 90.19 106 VAL A C 1
ATOM 825 O O . VAL A 1 106 ? 6.078 2.883 -3.197 1.00 90.19 106 VAL A O 1
ATOM 828 N N . ARG A 1 107 ? 7.913 3.905 -3.998 1.00 88.94 107 ARG A N 1
ATOM 829 C CA . ARG A 1 107 ? 7.331 4.501 -5.205 1.00 88.94 107 ARG A CA 1
ATOM 830 C C . ARG A 1 107 ? 8.101 4.025 -6.426 1.00 88.94 107 ARG A C 1
ATOM 832 O O . ARG A 1 107 ? 9.285 3.722 -6.316 1.00 88.94 107 ARG A O 1
ATOM 839 N N . VAL A 1 108 ? 7.438 3.972 -7.575 1.00 89.56 108 VAL A N 1
ATOM 840 C CA . VAL A 1 108 ? 8.109 3.790 -8.864 1.00 89.56 108 VAL A CA 1
ATOM 841 C C . VAL A 1 108 ? 8.123 5.133 -9.571 1.00 89.56 108 VAL A C 1
ATOM 843 O O . VAL A 1 108 ? 7.075 5.747 -9.757 1.00 89.56 108 VAL A O 1
ATOM 846 N N . GLU A 1 109 ? 9.311 5.580 -9.941 1.00 89.44 109 GLU A N 1
ATOM 847 C CA . GLU A 1 109 ? 9.535 6.790 -10.722 1.00 89.44 109 GLU A CA 1
ATOM 848 C C . GLU A 1 109 ? 10.103 6.369 -12.073 1.00 89.44 109 GLU A C 1
ATOM 850 O O . GLU A 1 109 ? 10.979 5.504 -12.139 1.00 89.44 109 GLU A O 1
ATOM 855 N N . ALA A 1 110 ? 9.573 6.936 -13.151 1.00 86.56 110 ALA A N 1
ATOM 856 C CA . ALA A 1 110 ? 10.049 6.683 -14.501 1.00 86.56 110 ALA A CA 1
ATOM 857 C C . ALA A 1 110 ? 10.626 7.975 -15.071 1.00 86.56 110 ALA A C 1
ATOM 859 O O . ALA A 1 110 ? 9.968 9.013 -15.042 1.00 86.56 110 ALA A O 1
ATOM 860 N N . ASP A 1 111 ? 11.850 7.875 -15.573 1.00 79.06 111 ASP A N 1
ATOM 861 C CA . ASP A 1 111 ? 12.516 8.909 -16.354 1.00 79.06 111 ASP A CA 1
ATOM 862 C C . ASP A 1 111 ? 12.686 8.387 -17.789 1.00 79.06 111 ASP A C 1
ATOM 864 O O . ASP A 1 111 ? 12.983 7.201 -17.987 1.00 79.06 111 ASP A O 1
ATOM 868 N N . ASP A 1 112 ? 12.465 9.251 -18.780 1.00 72.00 112 ASP A N 1
ATOM 869 C CA . ASP A 1 112 ? 12.509 8.891 -20.200 1.00 72.00 112 ASP A CA 1
ATOM 870 C C . ASP A 1 112 ? 13.901 8.395 -20.648 1.00 72.00 112 ASP A C 1
ATOM 872 O O . ASP A 1 112 ? 13.997 7.612 -21.596 1.00 72.00 112 ASP A O 1
ATOM 876 N N . GLU A 1 113 ? 14.980 8.803 -19.972 1.00 72.69 113 GLU A N 1
ATOM 877 C CA . GLU A 1 113 ? 16.358 8.412 -20.293 1.00 72.69 113 GLU A CA 1
ATOM 878 C C . GLU A 1 113 ? 16.849 7.225 -19.451 1.00 72.69 113 GLU A C 1
ATOM 880 O O . GLU A 1 113 ? 17.569 6.354 -19.948 1.00 72.69 113 GLU A O 1
ATOM 885 N N . GLU A 1 114 ? 16.466 7.171 -18.174 1.00 74.50 114 GLU A N 1
ATOM 886 C CA . GLU A 1 114 ? 17.009 6.198 -17.215 1.00 74.50 114 GLU A CA 1
ATOM 887 C C . GLU A 1 114 ? 16.110 4.983 -16.946 1.00 74.50 114 GLU A C 1
ATOM 889 O O . GLU A 1 114 ? 16.556 4.000 -16.337 1.00 74.50 114 GLU A O 1
ATOM 894 N N . GLY A 1 115 ? 14.863 5.028 -17.416 1.00 82.94 115 GLY A N 1
ATOM 895 C CA . GLY A 1 115 ? 13.859 3.997 -17.192 1.00 82.94 115 GLY A CA 1
ATOM 896 C C . GLY A 1 115 ? 13.287 4.002 -15.771 1.00 82.94 115 GLY A C 1
ATOM 897 O O . GLY A 1 115 ? 13.567 4.873 -14.948 1.00 82.94 115 GLY A O 1
ATOM 898 N N . ALA A 1 116 ? 12.442 3.012 -15.476 1.00 90.00 116 ALA A N 1
ATOM 899 C CA . ALA A 1 116 ? 11.783 2.910 -14.179 1.00 90.00 116 ALA A CA 1
ATOM 900 C C . ALA A 1 116 ? 12.769 2.546 -13.057 1.00 90.00 116 ALA A C 1
ATOM 902 O O . ALA A 1 116 ? 13.537 1.581 -13.158 1.00 90.00 116 ALA A O 1
ATOM 903 N N . ARG A 1 117 ? 12.689 3.275 -11.944 1.00 90.81 117 ARG A N 1
ATOM 904 C CA . ARG A 1 117 ? 13.415 3.011 -10.698 1.00 90.81 117 ARG A CA 1
ATOM 905 C C . ARG A 1 117 ? 12.447 2.983 -9.527 1.00 90.81 117 ARG A C 1
ATOM 907 O O . ARG A 1 117 ? 11.399 3.621 -9.552 1.00 90.81 117 ARG A O 1
ATOM 914 N N . GLN A 1 118 ? 12.807 2.238 -8.491 1.00 92.75 118 GLN A N 1
ATOM 915 C CA . GLN A 1 118 ? 12.065 2.238 -7.240 1.00 92.75 118 GLN A CA 1
ATOM 916 C C . GLN A 1 118 ? 12.761 3.156 -6.238 1.00 92.75 118 GLN A C 1
ATOM 918 O O . GLN A 1 118 ? 13.984 3.106 -6.091 1.00 92.75 118 GLN A O 1
ATOM 923 N N . VAL A 1 119 ? 11.974 3.985 -5.564 1.00 91.06 119 VAL A N 1
ATOM 924 C CA . VAL A 1 119 ? 12.429 4.976 -4.593 1.00 91.06 119 VAL A CA 1
ATOM 925 C C . VAL A 1 119 ? 11.764 4.688 -3.257 1.00 91.06 119 VAL A C 1
ATOM 927 O O . VAL A 1 119 ? 10.537 4.637 -3.160 1.00 91.06 119 VAL A O 1
ATOM 930 N N . ILE A 1 120 ? 12.572 4.480 -2.218 1.00 88.88 120 ILE A N 1
ATOM 931 C CA . ILE A 1 120 ? 12.071 4.276 -0.854 1.00 88.88 120 ILE A CA 1
ATOM 932 C C . ILE A 1 120 ? 11.932 5.642 -0.183 1.00 88.88 120 ILE A C 1
ATOM 934 O O . ILE A 1 120 ? 12.932 6.262 0.188 1.00 88.88 120 ILE A O 1
ATOM 938 N N . VAL A 1 121 ? 10.696 6.102 0.017 1.00 88.56 121 VAL A N 1
ATOM 939 C CA . VAL A 1 121 ? 10.442 7.373 0.704 1.00 88.56 121 VAL A CA 1
ATOM 940 C C . VAL A 1 121 ? 10.543 7.203 2.215 1.00 88.56 121 VAL A C 1
ATOM 942 O O . VAL A 1 121 ? 10.139 6.187 2.784 1.00 88.56 121 VAL A O 1
ATOM 945 N N . ARG A 1 122 ? 11.075 8.211 2.910 1.00 86.81 122 ARG A N 1
ATOM 946 C CA . ARG A 1 122 ? 11.299 8.136 4.363 1.00 86.81 122 ARG A CA 1
ATOM 947 C C . ARG A 1 122 ? 9.998 8.048 5.162 1.00 86.81 122 ARG A C 1
ATOM 949 O O . ARG A 1 122 ? 9.928 7.320 6.149 1.00 86.81 122 ARG A O 1
ATOM 956 N N . SER A 1 123 ? 8.988 8.800 4.747 1.00 84.69 123 SER A N 1
ATOM 957 C CA . SER A 1 123 ? 7.685 8.870 5.402 1.00 84.69 123 SER A CA 1
ATOM 958 C C . SER A 1 123 ? 6.593 9.049 4.360 1.00 84.69 123 SER A C 1
ATOM 960 O O . SER A 1 123 ? 6.780 9.744 3.363 1.00 84.69 123 SER A O 1
ATOM 962 N N . LEU A 1 124 ? 5.447 8.424 4.611 1.00 86.31 124 LEU A N 1
ATOM 963 C CA . LEU A 1 124 ? 4.239 8.607 3.823 1.00 86.31 124 LEU A CA 1
ATOM 964 C C . LEU A 1 124 ? 3.212 9.358 4.656 1.00 86.31 124 LEU A C 1
ATOM 966 O O . LEU A 1 124 ? 2.878 8.939 5.764 1.00 86.31 124 LEU A O 1
ATOM 970 N N . GLU A 1 125 ? 2.685 10.431 4.085 1.00 87.69 125 GLU A N 1
ATOM 971 C CA . GLU A 1 125 ? 1.522 11.119 4.624 1.00 87.69 125 GLU A CA 1
ATOM 972 C C . GLU A 1 125 ? 0.259 10.441 4.093 1.00 87.69 125 GLU A C 1
ATOM 974 O O . GLU A 1 125 ? 0.024 10.386 2.886 1.00 87.69 125 GLU A O 1
ATOM 979 N N . TRP A 1 126 ? -0.545 9.900 5.003 1.00 88.31 126 TRP A N 1
ATOM 980 C CA . TRP A 1 126 ? -1.812 9.244 4.697 1.00 88.31 126 TRP A CA 1
ATOM 981 C C . TRP A 1 126 ? -2.807 9.432 5.847 1.00 88.31 126 TRP A C 1
ATOM 983 O O . TRP A 1 126 ? -2.436 9.740 6.990 1.00 88.31 126 TRP A O 1
ATOM 993 N N . ARG A 1 127 ? -4.093 9.273 5.525 1.00 89.19 127 ARG A N 1
ATOM 994 C CA . ARG A 1 127 ? -5.216 9.371 6.466 1.00 89.19 127 ARG A CA 1
ATOM 995 C C . ARG A 1 127 ? -5.886 8.011 6.585 1.00 89.19 127 ARG A C 1
ATOM 997 O O . ARG A 1 127 ? -6.038 7.340 5.571 1.00 89.19 127 ARG A O 1
ATOM 1004 N N . LEU A 1 128 ? -6.305 7.640 7.792 1.00 91.06 128 LEU A N 1
ATOM 1005 C CA . LEU A 1 128 ? -7.139 6.464 8.024 1.00 91.06 128 LEU A CA 1
ATOM 1006 C C . LEU A 1 128 ? -8.617 6.869 7.880 1.00 91.06 128 LEU A C 1
ATOM 1008 O O . LEU A 1 128 ? -9.150 7.489 8.803 1.00 91.06 128 LEU A O 1
ATOM 1012 N N . PRO A 1 129 ? -9.289 6.601 6.744 1.00 92.94 129 PRO A N 1
ATOM 1013 C CA . PRO A 1 129 ? -10.717 6.866 6.640 1.00 92.94 129 PRO A CA 1
ATOM 1014 C C . PRO A 1 129 ? -11.481 5.944 7.594 1.00 92.94 129 PRO A C 1
ATOM 1016 O O . PRO A 1 129 ? -11.264 4.734 7.618 1.00 92.94 129 PRO A O 1
ATOM 1019 N N . VAL A 1 130 ? -12.390 6.523 8.377 1.00 93.25 130 VAL A N 1
ATOM 1020 C CA . VAL A 1 130 ? -13.281 5.779 9.271 1.00 93.25 130 VAL A CA 1
ATOM 1021 C C . VAL A 1 130 ? -14.705 5.992 8.793 1.00 93.25 130 VAL A C 1
ATOM 1023 O O . VAL A 1 130 ? -15.193 7.122 8.766 1.00 93.25 130 VAL A O 1
ATOM 1026 N N . VAL A 1 131 ? -15.360 4.896 8.419 1.00 92.50 131 VAL A N 1
ATOM 1027 C CA . VAL A 1 131 ? -16.763 4.879 8.006 1.00 92.50 131 VAL A CA 1
ATOM 1028 C C . VAL A 1 131 ? -17.549 4.060 9.024 1.00 92.50 131 VAL A C 1
ATOM 1030 O O . VAL A 1 131 ? -17.194 2.919 9.324 1.00 92.50 131 VAL A O 1
ATOM 1033 N N . ASP A 1 132 ? -18.593 4.663 9.591 1.00 90.31 132 ASP A N 1
ATOM 1034 C CA . ASP A 1 132 ? -19.438 4.042 10.608 1.00 90.31 132 ASP A CA 1
ATOM 1035 C C . ASP A 1 132 ? -20.772 3.591 10.010 1.00 90.31 132 ASP A C 1
ATOM 1037 O O . ASP A 1 132 ? -21.660 4.400 9.757 1.00 90.31 132 ASP A O 1
ATOM 1041 N N . PHE A 1 133 ? -20.916 2.279 9.834 1.00 90.75 133 PHE A N 1
ATOM 1042 C CA . PHE A 1 133 ? -22.120 1.653 9.287 1.00 90.75 133 PHE A CA 1
ATOM 1043 C C . PHE A 1 133 ? -23.168 1.287 10.350 1.00 90.75 133 PHE A C 1
ATOM 1045 O O . PHE A 1 133 ? -24.195 0.708 10.017 1.00 90.75 133 PHE A O 1
ATOM 1052 N N . ARG A 1 134 ? -22.964 1.598 11.642 1.00 85.75 134 ARG A N 1
ATOM 1053 C CA . ARG A 1 134 ? -23.895 1.181 12.718 1.00 85.75 134 ARG A CA 1
ATOM 1054 C C . ARG A 1 134 ? -25.313 1.750 12.573 1.00 85.75 134 ARG A C 1
ATOM 1056 O O . ARG A 1 134 ? -26.238 1.204 13.166 1.00 85.75 134 ARG A O 1
ATOM 1063 N N . GLY A 1 135 ? -25.477 2.846 11.831 1.00 82.94 135 GLY A N 1
ATOM 1064 C CA . GLY A 1 135 ? -26.773 3.467 11.536 1.00 82.94 135 GLY A CA 1
ATOM 1065 C C . GLY A 1 135 ? -27.395 3.037 10.206 1.00 82.94 135 GLY A C 1
ATOM 1066 O O . GLY A 1 135 ? -28.541 3.389 9.934 1.00 82.94 135 GLY A O 1
ATOM 1067 N N . GLU A 1 136 ? -26.667 2.281 9.386 1.00 77.56 136 GLU A N 1
ATOM 1068 C CA . GLU A 1 136 ? -27.151 1.776 8.106 1.00 77.56 136 GLU A CA 1
ATOM 1069 C C . GLU A 1 136 ? -27.740 0.388 8.348 1.00 77.56 136 GLU A C 1
ATOM 1071 O O . GLU A 1 136 ? -27.042 -0.624 8.374 1.00 77.56 136 GLU A O 1
ATOM 1076 N N . GLY A 1 137 ? -29.041 0.346 8.642 1.00 61.56 137 GLY A N 1
ATOM 1077 C CA . GLY A 1 137 ? -29.755 -0.919 8.755 1.00 61.56 137 GLY A CA 1
ATOM 1078 C C . GLY A 1 137 ? -29.581 -1.719 7.467 1.00 61.56 137 GLY A C 1
ATOM 1079 O O . GLY A 1 137 ? -29.903 -1.223 6.389 1.00 61.56 137 GLY A O 1
ATOM 1080 N N . LEU A 1 138 ? -29.078 -2.950 7.580 1.00 61.12 138 LEU A N 1
ATOM 1081 C CA . LEU A 1 138 ? -29.178 -3.943 6.514 1.00 61.12 138 LEU A CA 1
ATOM 1082 C C . LEU A 1 138 ? -30.675 -4.226 6.323 1.00 61.12 138 LEU A C 1
ATOM 1084 O O . LEU A 1 138 ? -31.268 -4.958 7.117 1.00 61.12 138 LEU A O 1
ATOM 1088 N N . ALA A 1 139 ? -31.290 -3.536 5.363 1.00 49.12 139 ALA A N 1
ATOM 1089 C CA . ALA A 1 139 ? -32.657 -3.792 4.923 1.00 49.12 139 ALA A CA 1
ATOM 1090 C C . ALA A 1 139 ? -32.757 -5.153 4.222 1.00 49.12 139 ALA A C 1
ATOM 1092 O O . ALA A 1 139 ? -31.786 -5.529 3.524 1.00 49.12 139 ALA A O 1
#

Nearest PDB structures (foldseek):
  4jn5-assembly2_B  TM=7.841E-01  e=1.436E-02  Streptomyces coelicolor A3(2)
  4jn5-assembly1_A  TM=7.667E-01  e=1.746E-02  Streptomyces coelicolor A3(2)
  6mg0-assembly2_B  TM=7.916E-01  e=6.015E-02  Brevibacillus parabrevis
  8f7i-assembly1_A  TM=7.787E-01  e=4.241E-01  Bacillus subtilis

Radius of gyration: 20.17 Å; Cα contacts (8 Å, |Δi|>4): 103; chains: 1; bounding box: 64×46×42 Å

Secondary structure (DSSP, 8-state):
--EE----TTSGGG--------------------------------S-EEEEPPHHHHHHHHHHHH-TT-GGG----EE---S---HHHHHHHHHHHHHH-GGGGEEEEEETTTEEEEEE-S-----------TTS---

Sequence (139 aa):
MVLAAEVNEAAIALSVTGTMTCFDAVEHKPQYPCRQRGDVKSMSDSREQHLPLTTAQTGVWFSQQLDAENPIYRVTEYLDIHGQIDLPVLETALRRAVAETEALRVRVEADDEEGARQVIVRSLEWRLPVVDFRGEGLA

Solvent-accessible surface area (backbone atoms only — not comparable to full-atom values): 9603 Å² total; per-residue (Å²): 102,86,51,76,57,86,66,66,92,55,24,77,87,67,66,88,74,79,84,75,76,86,77,78,91,79,93,75,85,81,91,71,83,81,76,79,84,68,83,80,74,85,71,95,60,101,58,76,49,79,38,77,57,51,73,69,48,46,53,53,51,55,54,37,73,78,42,74,83,61,61,89,82,67,69,78,62,73,56,86,58,92,73,91,78,61,61,73,60,50,53,54,52,50,54,48,54,48,65,78,31,62,52,74,30,37,42,76,49,74,44,97,88,78,44,65,28,32,32,44,50,91,76,83,92,82,80,86,88,84,84,82,60,90,82,59,75,87,124

Foldseek 3Di:
DKQKDQLDQQQPLPDPPDPPPDDDDDDDDDDDDDDDDDDPPDDPDPDFDWAADDPSSVVVVVVCVVPVPDCPRGDIDIDDDPDDDDPVVVVVVVQVVCQVDQSSQWDWDQDPPPGITITRDNHDDDDRDDDDCPPVDPD

Mean predicted aligned error: 14.21 Å